Protein AF-A0A3D3PJG6-F1 (afdb_monomer_lite)

Sequence (38 aa):
DVFVHSTGLIDEIRENDQVKYDVENGKKGLNAVNVTVI

pLDDT: mean 86.27, std 5.75, range [62.91, 92.81]

Structure (mmCIF, N/CA/C/O backbone):
data_AF-A0A3D3PJG6-F1
#
_entry.id   AF-A0A3D3PJG6-F1
#
loop_
_atom_site.group_PDB
_atom_site.id
_atom_site.type_symbol
_atom_site.label_atom_id
_atom_site.label_alt_id
_atom_site.label_comp_id
_atom_site.label_asym_id
_atom_site.label_entity_id
_atom_site.label_seq_id
_atom_site.pdbx_PDB_ins_code
_atom_site.Cartn_x
_atom_site.Cartn_y
_atom_site.Cartn_z
_atom_site.occupancy
_atom_site.B_iso_or_equiv
_atom_site.auth_seq_id
_atom_site.auth_comp_id
_atom_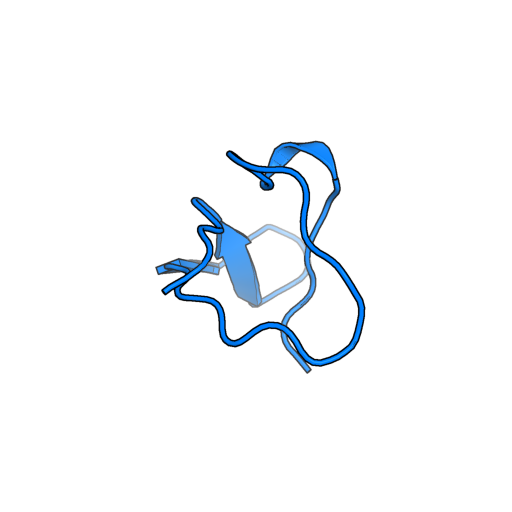site.auth_asym_id
_atom_site.auth_atom_id
_atom_site.pdbx_PDB_model_num
ATOM 1 N N . ASP A 1 1 ? 2.349 -11.113 0.324 1.00 62.91 1 ASP A N 1
ATOM 2 C CA . ASP A 1 1 ? 3.475 -10.157 0.274 1.00 62.91 1 ASP A CA 1
ATOM 3 C C . ASP A 1 1 ? 3.383 -9.236 -0.937 1.00 62.91 1 ASP A C 1
ATOM 5 O O . ASP A 1 1 ? 4.246 -9.242 -1.805 1.00 62.91 1 ASP A O 1
ATOM 9 N N . VAL A 1 2 ? 2.296 -8.468 -1.033 1.00 74.00 2 VAL A N 1
ATOM 10 C CA . VAL A 1 2 ? 2.138 -7.440 -2.070 1.00 74.00 2 VAL A CA 1
ATOM 11 C C . VAL A 1 2 ? 2.985 -6.231 -1.676 1.00 74.00 2 VAL A C 1
ATOM 13 O O . VAL A 1 2 ? 3.019 -5.863 -0.503 1.00 74.00 2 VAL A O 1
ATOM 16 N N . PHE A 1 3 ? 3.684 -5.630 -2.639 1.00 83.12 3 PHE A N 1
ATOM 17 C CA . PHE A 1 3 ? 4.499 -4.449 -2.373 1.00 83.12 3 PHE A CA 1
ATOM 18 C C . PHE A 1 3 ? 3.621 -3.194 -2.339 1.00 83.12 3 PHE A C 1
ATOM 20 O O . PHE A 1 3 ? 2.810 -2.971 -3.241 1.00 83.12 3 PHE A O 1
ATOM 27 N N . VAL A 1 4 ? 3.813 -2.363 -1.313 1.00 82.06 4 VAL A N 1
ATOM 28 C CA . VAL A 1 4 ? 3.140 -1.070 -1.161 1.00 82.06 4 VAL A CA 1
ATOM 29 C C . VAL A 1 4 ? 4.181 0.032 -1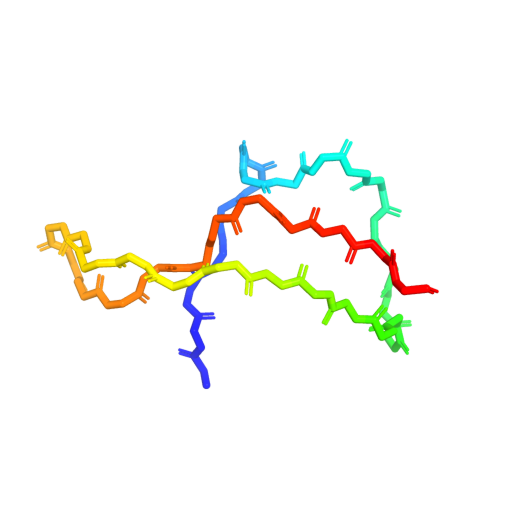.088 1.00 82.06 4 VAL A C 1
ATOM 31 O O . VAL A 1 4 ? 5.190 -0.087 -0.394 1.00 82.06 4 VAL A O 1
ATOM 34 N N . HIS A 1 5 ? 3.938 1.111 -1.822 1.00 83.12 5 HIS A N 1
ATOM 35 C CA . HIS A 1 5 ? 4.733 2.325 -1.727 1.00 83.12 5 HIS A CA 1
ATOM 36 C C . HIS A 1 5 ? 3.943 3.366 -0.934 1.00 83.12 5 HIS A C 1
ATOM 38 O O . HIS A 1 5 ? 2.720 3.415 -1.045 1.00 83.12 5 HIS A O 1
ATOM 44 N N . SER A 1 6 ? 4.623 4.226 -0.174 1.00 81.25 6 SER A N 1
ATOM 45 C CA . SER A 1 6 ? 3.973 5.268 0.640 1.00 81.25 6 SER A CA 1
ATOM 46 C C . SER A 1 6 ? 3.083 6.210 -0.177 1.00 81.25 6 SER A C 1
ATOM 48 O O . SER A 1 6 ? 2.119 6.756 0.339 1.00 81.25 6 SER A O 1
ATOM 50 N N . THR A 1 7 ? 3.356 6.357 -1.475 1.00 82.94 7 THR A N 1
ATOM 51 C CA . THR A 1 7 ? 2.526 7.136 -2.410 1.00 82.94 7 THR A CA 1
ATOM 52 C C . THR A 1 7 ? 1.179 6.490 -2.741 1.00 82.94 7 THR A C 1
ATOM 54 O O . THR A 1 7 ? 0.334 7.150 -3.329 1.00 82.94 7 THR A O 1
ATOM 57 N N . GLY A 1 8 ? 0.999 5.199 -2.453 1.00 79.88 8 GLY A N 1
ATOM 58 C CA . GLY A 1 8 ? -0.257 4.472 -2.664 1.00 79.88 8 GLY A CA 1
ATOM 59 C C . GLY A 1 8 ? -1.187 4.490 -1.451 1.00 79.88 8 GLY A C 1
ATOM 60 O O . GLY A 1 8 ? -2.272 3.915 -1.526 1.00 79.88 8 GLY A O 1
ATOM 61 N N . LEU A 1 9 ? -0.758 5.112 -0.347 1.00 87.19 9 LEU A N 1
ATOM 62 C CA . LEU A 1 9 ? -1.552 5.256 0.866 1.00 87.19 9 LEU A CA 1
ATOM 63 C C . LEU A 1 9 ? -2.450 6.484 0.732 1.00 87.19 9 LEU A C 1
ATOM 65 O O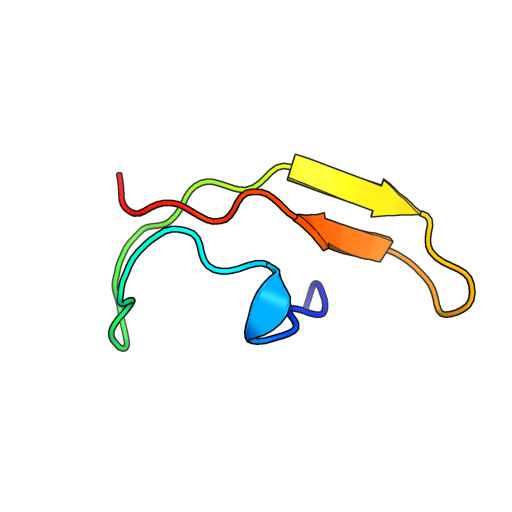 . LEU A 1 9 ? -1.955 7.588 0.50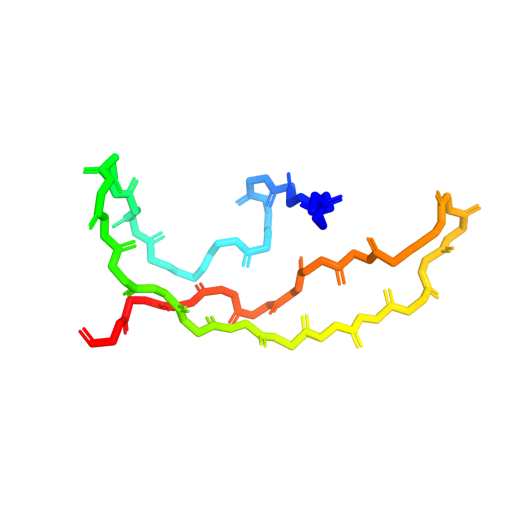3 1.00 87.19 9 LEU A O 1
ATOM 69 N N . ILE A 1 10 ? -3.761 6.280 0.847 1.00 85.31 10 ILE A N 1
ATOM 70 C CA . ILE A 1 10 ? -4.737 7.378 0.865 1.00 85.31 10 ILE A CA 1
ATOM 71 C C . ILE A 1 10 ? -4.858 7.941 2.285 1.00 85.31 10 ILE A C 1
ATOM 73 O O . ILE A 1 10 ? -4.950 9.154 2.456 1.00 85.31 10 ILE A O 1
ATOM 77 N N . ASP A 1 11 ? -4.770 7.060 3.283 1.00 82.38 11 ASP A N 1
ATOM 78 C CA . ASP A 1 11 ? -4.872 7.385 4.703 1.00 82.38 11 ASP A CA 1
ATOM 79 C C . ASP A 1 11 ? -3.596 7.011 5.467 1.00 82.38 11 ASP A C 1
ATOM 81 O O . ASP A 1 11 ? -2.738 6.266 4.984 1.00 82.38 11 ASP A O 1
ATOM 85 N N . GLU A 1 12 ? -3.468 7.529 6.687 1.00 85.38 12 GLU A N 1
ATOM 86 C CA . GLU A 1 12 ? -2.411 7.127 7.610 1.00 85.38 12 GLU A CA 1
ATOM 87 C C . GLU A 1 12 ? -2.757 5.759 8.220 1.00 85.38 12 GLU A C 1
ATOM 89 O O . GLU A 1 12 ? -3.766 5.615 8.908 1.00 85.38 12 GLU A O 1
ATOM 94 N N . ILE A 1 13 ? -1.920 4.754 7.957 1.00 85.25 13 ILE A N 1
ATOM 95 C CA . ILE A 1 13 ? -2.154 3.356 8.345 1.00 85.25 13 ILE A CA 1
ATOM 96 C C . ILE A 1 13 ? -1.164 2.972 9.438 1.00 85.25 13 ILE A C 1
ATOM 98 O O . ILE A 1 13 ? 0.026 3.294 9.353 1.00 85.25 13 ILE A O 1
ATOM 102 N N . ARG A 1 14 ? -1.639 2.256 10.455 1.00 88.12 14 ARG A N 1
ATOM 103 C CA . ARG A 1 14 ? -0.827 1.760 11.566 1.00 88.12 14 ARG A CA 1
ATOM 104 C C . ARG A 1 14 ? -0.684 0.246 11.513 1.00 88.12 14 ARG A C 1
ATOM 106 O O . ARG A 1 14 ? -1.390 -0.470 10.806 1.00 88.12 14 ARG A O 1
ATOM 113 N N . GLU A 1 15 ? 0.291 -0.251 12.263 1.00 85.19 15 GLU A N 1
ATOM 114 C CA . GLU A 1 15 ? 0.506 -1.685 12.397 1.00 85.19 15 GLU A CA 1
ATOM 115 C C . GLU A 1 15 ? -0.745 -2.360 12.983 1.00 85.19 15 GLU A C 1
ATOM 117 O O . GLU A 1 15 ? -1.275 -1.906 13.997 1.00 85.19 15 GLU A O 1
ATOM 122 N N . ASN A 1 16 ? -1.166 -3.472 12.371 1.00 87.94 16 ASN A N 1
ATOM 123 C CA . ASN A 1 16 ? -2.388 -4.238 12.671 1.00 87.94 16 ASN A CA 1
ATOM 124 C C . ASN A 1 16 ? -3.713 -3.649 12.160 1.00 87.94 16 ASN A C 1
ATOM 126 O O . ASN A 1 16 ? -4.755 -4.266 12.390 1.00 87.94 16 ASN A O 1
ATOM 130 N N . ASP A 1 17 ? -3.700 -2.532 11.429 1.00 90.88 17 ASP A N 1
ATOM 131 C CA . ASP A 1 17 ? -4.916 -2.046 10.777 1.00 90.88 17 ASP A CA 1
ATOM 132 C C . ASP A 1 17 ? -5.356 -3.006 9.665 1.00 90.88 17 ASP A C 1
ATOM 134 O O . ASP A 1 17 ? -4.550 -3.508 8.872 1.00 90.88 17 ASP A O 1
ATOM 138 N N . GLN A 1 18 ? -6.662 -3.259 9.592 1.00 91.12 18 GLN A N 1
ATOM 139 C CA . GLN A 1 18 ? -7.235 -3.949 8.447 1.00 91.12 18 GLN A CA 1
ATOM 140 C C . GLN A 1 18 ? -7.421 -2.951 7.318 1.00 91.12 18 GLN A C 1
ATOM 142 O O . GLN A 1 18 ? -8.063 -1.917 7.482 1.00 91.12 18 GLN A O 1
ATOM 147 N N . VAL A 1 19 ? -6.853 -3.277 6.163 1.00 91.44 19 VAL A N 1
ATOM 148 C CA . VAL A 1 19 ? -6.854 -2.381 5.013 1.00 91.44 19 VAL A CA 1
ATOM 149 C C . VAL A 1 19 ? -7.395 -3.075 3.782 1.00 91.44 19 VAL A C 1
ATOM 151 O O . VAL A 1 19 ? -7.231 -4.283 3.587 1.00 91.44 19 VAL A O 1
ATOM 154 N N . LYS A 1 20 ? -8.022 -2.274 2.930 1.00 92.12 20 LYS A N 1
ATOM 155 C CA . LYS A 1 20 ? -8.432 -2.645 1.587 1.00 92.12 20 LYS A CA 1
ATOM 156 C C . LYS A 1 20 ? -7.511 -1.961 0.584 1.00 92.12 20 LYS A C 1
ATOM 158 O O . LYS A 1 20 ? -7.090 -0.828 0.793 1.00 92.12 20 LYS A O 1
ATOM 163 N N . TYR A 1 21 ? -7.195 -2.667 -0.490 1.00 92.81 21 TYR A N 1
ATOM 164 C CA . TYR A 1 21 ? -6.379 -2.162 -1.585 1.00 92.81 21 TYR A CA 1
ATOM 165 C C . TYR A 1 21 ? -6.749 -2.873 -2.882 1.00 92.81 21 TYR A C 1
ATOM 167 O O . TYR A 1 21 ? -7.274 -3.991 -2.861 1.00 92.81 21 TYR A O 1
ATOM 175 N N . ASP A 1 22 ? -6.421 -2.234 -3.998 1.00 91.44 22 ASP A N 1
ATOM 176 C CA . ASP A 1 22 ? -6.489 -2.837 -5.323 1.00 91.44 22 ASP A CA 1
ATOM 177 C C . ASP A 1 22 ? -5.103 -3.342 -5.732 1.00 91.44 22 ASP A C 1
ATOM 179 O O . ASP A 1 22 ? -4.079 -2.819 -5.286 1.00 91.44 22 ASP A O 1
ATOM 183 N N . VAL A 1 23 ? -5.053 -4.373 -6.576 1.00 91.06 23 VAL A N 1
ATOM 184 C CA . VAL A 1 23 ? -3.791 -4.957 -7.045 1.00 91.06 23 VAL A CA 1
ATOM 185 C C . VAL A 1 23 ? -3.598 -4.673 -8.525 1.00 91.06 23 VAL A C 1
ATOM 187 O O . VAL A 1 23 ? -4.430 -5.044 -9.351 1.00 91.06 23 VAL A O 1
ATOM 190 N N . GLU A 1 24 ? -2.453 -4.089 -8.866 1.00 89.38 24 GLU A N 1
ATOM 191 C CA . GLU A 1 24 ? -2.064 -3.789 -10.241 1.00 89.38 24 GLU A CA 1
ATOM 192 C C . GLU A 1 24 ? -0.713 -4.413 -10.592 1.00 89.38 24 GLU A C 1
ATOM 194 O O . GLU A 1 24 ? 0.201 -4.485 -9.769 1.00 89.38 24 GLU A O 1
ATOM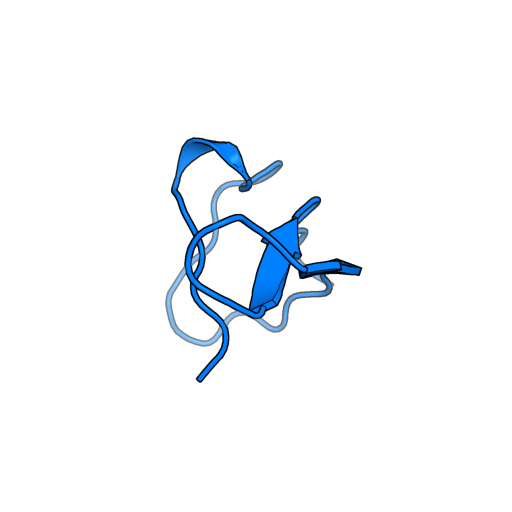 199 N N . ASN A 1 25 ? -0.555 -4.855 -11.841 1.00 88.44 25 ASN A N 1
ATOM 200 C CA . ASN A 1 25 ? 0.696 -5.452 -12.295 1.00 88.44 25 ASN A CA 1
ATOM 201 C C . ASN A 1 25 ? 1.656 -4.355 -12.783 1.00 88.44 25 ASN A C 1
ATOM 203 O O . ASN A 1 25 ? 1.548 -3.855 -13.903 1.00 88.44 25 ASN A O 1
ATOM 207 N N . GLY A 1 26 ? 2.590 -3.959 -11.921 1.00 83.75 26 GLY A N 1
ATOM 208 C CA . GLY A 1 26 ? 3.615 -2.972 -12.227 1.00 83.75 26 GLY A CA 1
ATOM 209 C C . GLY A 1 26 ? 4.854 -3.580 -12.887 1.00 83.75 26 GLY A C 1
ATOM 210 O O . GLY A 1 26 ? 5.021 -4.793 -12.997 1.00 83.75 26 GLY A O 1
ATOM 211 N N . LYS A 1 27 ? 5.808 -2.718 -13.261 1.00 82.25 27 LYS A N 1
ATOM 212 C CA . LYS A 1 27 ? 7.082 -3.127 -13.895 1.00 82.25 27 LYS A CA 1
ATOM 213 C C . LYS A 1 27 ? 7.918 -4.115 -13.066 1.00 82.25 27 LYS A C 1
ATOM 215 O O . LYS A 1 27 ? 8.824 -4.735 -13.612 1.00 82.25 27 LYS A O 1
ATOM 220 N N . LYS A 1 28 ? 7.662 -4.215 -11.759 1.00 80.94 28 LYS A N 1
ATOM 221 C CA . LYS A 1 28 ? 8.387 -5.074 -10.810 1.00 80.94 28 LYS A CA 1
ATOM 222 C C . LYS A 1 28 ? 7.509 -6.175 -10.194 1.00 80.94 28 LYS A C 1
ATOM 224 O O . LYS A 1 28 ? 7.961 -6.840 -9.2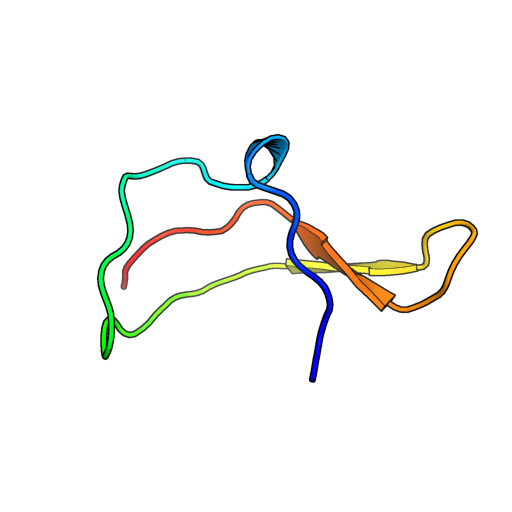70 1.00 80.94 28 LYS A O 1
ATOM 229 N N . GLY A 1 29 ? 6.290 -6.372 -10.703 1.00 87.00 29 GLY A N 1
ATOM 230 C CA . GLY A 1 29 ? 5.319 -7.337 -10.183 1.00 87.00 29 GLY A CA 1
ATOM 231 C C . GLY A 1 29 ? 4.053 -6.682 -9.631 1.00 87.00 29 GLY A C 1
ATOM 232 O O . GLY A 1 29 ? 3.772 -5.516 -9.908 1.00 87.00 29 GLY A O 1
ATOM 233 N N . LEU A 1 30 ? 3.289 -7.458 -8.861 1.00 89.25 30 LEU A N 1
ATOM 234 C CA . LEU A 1 30 ? 2.014 -7.044 -8.276 1.00 89.25 30 LEU A CA 1
ATOM 235 C C . LEU A 1 30 ? 2.229 -5.987 -7.183 1.00 89.25 30 LEU A C 1
ATOM 237 O O . LEU A 1 30 ? 2.891 -6.245 -6.175 1.00 89.25 30 LEU A O 1
ATOM 241 N N . ASN A 1 31 ? 1.635 -4.816 -7.383 1.00 90.50 31 ASN A N 1
ATOM 242 C CA . ASN A 1 31 ? 1.655 -3.687 -6.463 1.00 90.50 31 ASN A CA 1
ATOM 243 C C . ASN A 1 31 ? 0.259 -3.456 -5.885 1.00 90.50 31 ASN A C 1
ATOM 245 O O . ASN A 1 31 ? -0.732 -3.586 -6.602 1.00 90.50 31 ASN A O 1
ATOM 249 N N . ALA A 1 32 ? 0.198 -3.060 -4.616 1.00 91.12 32 ALA A N 1
ATOM 250 C CA . ALA A 1 32 ? -1.024 -2.564 -4.000 1.00 91.12 32 ALA A CA 1
ATOM 251 C C . ALA A 1 32 ? -1.156 -1.054 -4.242 1.00 91.12 32 ALA A C 1
ATOM 253 O O . ALA A 1 32 ? -0.211 -0.294 -4.006 1.00 91.12 32 ALA A O 1
ATOM 254 N N . VAL A 1 33 ? -2.331 -0.634 -4.702 1.00 90.69 33 VAL A N 1
ATOM 255 C CA . VAL A 1 33 ? -2.709 0.764 -4.946 1.00 90.69 33 VAL A CA 1
ATOM 256 C C . VAL A 1 33 ? -4.031 1.075 -4.241 1.00 90.69 33 VAL A C 1
ATOM 258 O O . VAL A 1 33 ? -4.752 0.161 -3.841 1.00 90.69 33 VAL A O 1
ATOM 261 N N . ASN A 1 34 ? -4.341 2.365 -4.079 1.00 90.75 34 ASN A N 1
ATOM 262 C CA . ASN A 1 34 ? -5.556 2.851 -3.410 1.00 90.75 34 ASN A CA 1
ATOM 263 C C . ASN A 1 34 ? -5.767 2.232 -2.018 1.00 90.75 34 ASN A C 1
ATOM 265 O O . ASN A 1 34 ? -6.837 1.704 -1.720 1.00 90.75 34 ASN A O 1
ATOM 269 N N . VAL A 1 35 ? -4.730 2.242 -1.180 1.00 91.69 35 VAL A N 1
ATOM 270 C CA . VAL A 1 35 ? -4.796 1.583 0.127 1.00 91.69 35 VAL A CA 1
ATOM 271 C C . VAL A 1 35 ? -5.554 2.456 1.123 1.00 91.69 35 VAL A C 1
ATOM 273 O O . VAL A 1 35 ? -5.158 3.598 1.367 1.00 91.69 35 VAL A O 1
ATOM 276 N N . THR A 1 36 ? -6.609 1.895 1.713 1.00 89.88 36 THR A N 1
ATOM 277 C CA . THR A 1 36 ? -7.497 2.549 2.688 1.00 89.88 36 THR A CA 1
ATOM 278 C C . THR A 1 36 ? -7.758 1.641 3.883 1.00 89.88 36 THR A C 1
ATOM 280 O O . THR A 1 36 ? -7.861 0.422 3.724 1.00 89.88 36 THR A O 1
ATOM 283 N N . VAL A 1 37 ? -7.932 2.221 5.069 1.00 90.75 37 VAL A N 1
ATOM 284 C CA . VAL A 1 37 ? -8.369 1.480 6.265 1.00 90.75 37 VAL A CA 1
ATOM 285 C C . VAL A 1 37 ? -9.844 1.074 6.115 1.00 90.75 37 VAL A C 1
ATOM 287 O O . VAL A 1 37 ? -10.618 1.790 5.479 1.00 90.75 37 VAL A O 1
ATOM 290 N N . ILE A 1 38 ? -10.207 -0.109 6.623 1.00 84.94 38 ILE A N 1
ATOM 291 C CA . ILE A 1 38 ? -11.592 -0.624 6.648 1.00 84.94 38 ILE A CA 1
ATOM 292 C C . ILE A 1 38 ? -12.357 -0.050 7.841 1.00 84.94 38 ILE A C 1
ATOM 294 O O . ILE A 1 38 ? -11.778 -0.015 8.949 1.00 84.94 38 ILE A O 1
#

Secondary structure (DSSP, 8-state):
--EE-GGGBSS---TT--EEEEEEEETTEEEEEEEEE-

Radius of gyration: 9.78 Å; chains: 1; bounding box: 20×18×27 Å

Foldseek 3Di:
DADEDPVQDPDDDDPPFDWDFDWDQDPVGIHTHNIDGD